Protein AF-A0A8S3FDS5-F1 (afdb_monomer)

Secondary structure (DSSP, 8-state):
---------PPPGGGTEEE------GGG--SEEEEEEESSPPPPHHHH-GGG--S-GGGTTEEEEEETT---EEEEEEETTTTEEEEEES-HHHHHHHHHHHHHHHHHHS---EEESS---HHHHHHHHHHHHHT-

Structure (mmCIF, N/CA/C/O backbone):
data_AF-A0A8S3FDS5-F1
#
_entry.id   AF-A0A8S3FDS5-F1
#
loop_
_atom_site.group_PDB
_atom_site.id
_atom_site.type_symbol
_atom_site.label_atom_id
_atom_site.label_alt_id
_atom_site.label_comp_id
_atom_site.label_asym_id
_atom_site.label_entity_id
_atom_site.label_seq_id
_atom_site.pdbx_PDB_ins_code
_atom_site.Cartn_x
_atom_site.Cartn_y
_atom_site.Cartn_z
_atom_site.occupancy
_atom_site.B_iso_or_equiv
_atom_site.auth_seq_id
_atom_site.auth_comp_id
_atom_site.auth_asym_id
_atom_site.auth_atom_id
_atom_site.pdbx_PDB_model_num
ATOM 1 N N . ILE A 1 1 ? -23.563 -17.136 -34.430 1.00 59.69 1 ILE A N 1
ATOM 2 C CA . ILE A 1 1 ? -23.508 -16.125 -33.347 1.00 59.69 1 ILE A CA 1
ATOM 3 C C . ILE A 1 1 ? -22.441 -16.605 -32.374 1.00 59.69 1 ILE A C 1
ATOM 5 O O . ILE A 1 1 ? -22.545 -17.737 -31.921 1.00 59.69 1 ILE A O 1
ATOM 9 N N . CYS A 1 2 ? -21.369 -15.838 -32.175 1.00 72.12 2 CYS A N 1
ATOM 10 C CA . CYS A 1 2 ? -20.255 -16.231 -31.309 1.00 72.12 2 CYS A CA 1
ATOM 11 C C . CYS A 1 2 ? -20.415 -15.534 -29.957 1.00 72.12 2 CYS A C 1
ATOM 13 O O . CYS A 1 2 ? -20.593 -14.317 -29.921 1.00 72.12 2 CYS A O 1
ATOM 15 N N . HIS A 1 3 ? -20.375 -16.300 -28.869 1.00 79.31 3 HIS A N 1
ATOM 16 C CA . HIS A 1 3 ? -20.437 -15.775 -27.511 1.00 79.31 3 HIS A CA 1
ATOM 17 C C . HIS A 1 3 ? -19.157 -16.142 -26.770 1.00 79.31 3 HIS A C 1
ATOM 19 O O . HIS A 1 3 ? -18.750 -17.302 -26.764 1.00 79.31 3 HIS A O 1
ATOM 25 N N . THR A 1 4 ? -18.559 -15.154 -26.114 1.00 90.19 4 THR A N 1
ATOM 26 C CA . THR A 1 4 ? -17.429 -15.343 -25.203 1.00 90.19 4 THR A CA 1
ATOM 27 C C . THR A 1 4 ? -17.932 -15.186 -23.776 1.00 90.19 4 THR A C 1
ATOM 29 O O . THR A 1 4 ? -18.658 -14.238 -23.478 1.00 90.19 4 THR A O 1
ATOM 32 N N . ILE A 1 5 ? -17.540 -16.103 -22.891 1.00 89.94 5 ILE A N 1
ATOM 33 C CA . ILE A 1 5 ? -17.839 -16.034 -21.457 1.00 89.94 5 ILE A CA 1
ATOM 34 C C . ILE A 1 5 ? -16.533 -15.759 -20.713 1.00 89.94 5 ILE A C 1
ATOM 36 O O . ILE A 1 5 ? -15.551 -16.476 -20.896 1.00 89.94 5 ILE A O 1
ATOM 40 N N . GLN A 1 6 ? -16.533 -14.736 -19.860 1.00 94.50 6 GLN A N 1
ATOM 41 C CA . GLN A 1 6 ? -15.392 -14.350 -19.031 1.00 94.50 6 GLN A CA 1
ATOM 42 C C . GLN A 1 6 ? -15.772 -14.397 -17.548 1.00 94.50 6 GLN A C 1
ATOM 44 O O . GLN A 1 6 ? -16.877 -14.014 -17.164 1.00 94.50 6 GLN A O 1
ATOM 49 N N . LYS A 1 7 ? -14.833 -14.841 -16.707 1.00 95.44 7 LYS A N 1
ATOM 50 C CA . LYS A 1 7 ? -14.955 -14.834 -15.247 1.00 95.44 7 LYS A CA 1
ATOM 51 C C . LYS A 1 7 ? -13.646 -14.373 -14.612 1.00 95.44 7 LYS A C 1
ATOM 53 O O . LYS A 1 7 ? -12.575 -14.725 -15.097 1.00 95.44 7 LYS A O 1
ATOM 58 N N . SER A 1 8 ? -13.746 -13.622 -13.518 1.00 94.75 8 SER A N 1
ATOM 59 C CA . SER A 1 8 ? -12.601 -13.058 -12.797 1.00 94.75 8 SER A CA 1
ATOM 60 C C . SER A 1 8 ? -12.574 -13.550 -11.353 1.00 94.75 8 SER A C 1
ATOM 62 O O . SER A 1 8 ? -13.621 -13.711 -10.726 1.00 94.75 8 SER A O 1
ATOM 64 N N . TYR A 1 9 ? -11.371 -13.765 -10.821 1.00 94.25 9 TYR A N 1
ATOM 65 C CA . TYR A 1 9 ? -11.138 -14.225 -9.453 1.00 94.25 9 TYR A CA 1
ATOM 66 C C . TYR A 1 9 ? -10.058 -13.370 -8.791 1.00 94.25 9 TYR A C 1
ATOM 68 O O . TYR A 1 9 ? -9.077 -13.004 -9.438 1.00 94.25 9 TYR A O 1
ATOM 76 N N . LYS A 1 10 ? -10.226 -13.066 -7.500 1.00 90.50 10 LYS A N 1
ATOM 77 C CA . LYS A 1 10 ? -9.206 -12.373 -6.704 1.00 90.50 10 LYS A CA 1
ATOM 78 C C . LYS A 1 10 ? -8.262 -13.383 -6.066 1.00 90.50 10 LYS A C 1
ATOM 80 O O . LYS A 1 10 ? -8.706 -14.346 -5.442 1.00 90.50 10 LYS A O 1
ATOM 85 N N . LEU A 1 11 ? -6.964 -13.148 -6.218 1.00 93.31 11 LEU A N 1
ATOM 86 C CA . LEU A 1 11 ? -5.928 -13.995 -5.641 1.00 93.31 11 LEU A CA 1
ATOM 87 C C . LEU A 1 11 ? -5.587 -13.537 -4.210 1.00 93.31 11 LEU A C 1
ATOM 89 O O . LEU A 1 11 ? -5.533 -12.334 -3.952 1.00 93.31 11 LEU A O 1
ATOM 93 N N . PRO A 1 12 ? -5.334 -14.466 -3.270 1.00 91.69 12 PRO A N 1
ATOM 94 C CA . PRO A 1 12 ? -4.916 -14.119 -1.912 1.00 91.69 12 PRO A CA 1
ATOM 95 C C . PRO A 1 12 ? -3.549 -13.418 -1.861 1.00 91.69 12 PRO A C 1
ATOM 97 O O . PRO A 1 12 ? -2.587 -13.893 -2.461 1.00 91.69 12 PRO A O 1
ATOM 100 N N . VAL A 1 13 ? -3.420 -12.359 -1.051 1.00 91.00 13 VAL A N 1
ATOM 101 C CA . VAL A 1 13 ? -2.159 -11.593 -0.908 1.00 91.00 13 VAL A CA 1
ATOM 102 C C . VAL A 1 13 ? -0.993 -12.428 -0.357 1.00 91.00 13 VAL A C 1
ATOM 104 O O . VAL A 1 13 ? 0.158 -12.190 -0.711 1.00 91.00 13 VAL A O 1
ATOM 107 N N . LYS A 1 14 ? -1.282 -13.478 0.424 1.00 91.94 14 LYS A N 1
ATOM 108 C CA . LYS A 1 14 ? -0.278 -14.434 0.926 1.00 91.94 14 LYS A CA 1
ATOM 109 C C . LYS A 1 14 ? 0.497 -15.173 -0.173 1.00 91.94 14 LYS A C 1
ATOM 111 O O . LYS A 1 14 ? 1.486 -15.827 0.124 1.00 91.94 14 LYS A O 1
ATOM 116 N N . LEU A 1 15 ? 0.025 -15.132 -1.423 1.00 92.56 15 LEU A N 1
ATOM 117 C CA . LEU A 1 15 ? 0.742 -15.710 -2.562 1.00 92.56 15 LEU A CA 1
ATOM 118 C C . LEU A 1 15 ? 1.898 -14.825 -3.035 1.00 92.56 15 LEU A C 1
ATOM 120 O O . LEU A 1 15 ? 2.822 -15.325 -3.665 1.00 92.56 15 LEU A O 1
ATOM 124 N N . VAL A 1 16 ? 1.840 -13.523 -2.752 1.00 91.75 16 VAL A N 1
ATOM 125 C CA . VAL A 1 16 ? 2.796 -12.539 -3.278 1.00 91.75 16 VAL A CA 1
ATOM 126 C C . VAL A 1 16 ? 3.631 -11.882 -2.188 1.00 91.75 16 VAL A C 1
ATOM 128 O O . VAL A 1 16 ? 4.735 -11.428 -2.478 1.00 91.75 16 VAL A O 1
ATOM 131 N N . ALA A 1 17 ? 3.158 -11.870 -0.941 1.00 91.81 17 ALA A N 1
ATOM 132 C CA . ALA A 1 17 ? 3.860 -11.244 0.169 1.00 91.81 17 ALA A CA 1
ATOM 133 C C . ALA A 1 17 ? 3.739 -12.031 1.478 1.00 91.81 17 ALA A C 1
ATOM 135 O O . ALA A 1 17 ? 2.792 -12.789 1.691 1.00 91.81 17 ALA A O 1
ATOM 136 N N . ARG A 1 18 ? 4.701 -11.793 2.373 1.00 90.50 18 ARG A N 1
ATOM 137 C CA . ARG A 1 18 ? 4.742 -12.312 3.745 1.00 90.50 18 ARG A CA 1
ATOM 138 C C . ARG A 1 18 ? 5.046 -11.202 4.742 1.00 90.50 18 ARG A C 1
ATOM 140 O O . ARG A 1 18 ? 5.606 -10.170 4.367 1.00 90.50 18 ARG A O 1
ATOM 147 N N . SER A 1 19 ? 4.722 -11.436 6.011 1.00 88.81 19 SER A N 1
ATOM 148 C CA . SER A 1 19 ? 5.175 -10.560 7.088 1.00 88.81 19 SER A CA 1
ATOM 149 C C . SER A 1 19 ? 6.702 -10.566 7.174 1.00 88.81 19 SER A C 1
ATOM 151 O O . SER A 1 19 ? 7.367 -11.562 6.865 1.00 88.81 19 SER A O 1
ATOM 153 N N . TYR A 1 20 ? 7.272 -9.425 7.546 1.00 84.19 20 TYR A N 1
ATOM 154 C CA . TYR A 1 20 ? 8.706 -9.276 7.709 1.00 84.19 20 TYR A CA 1
ATOM 155 C C . TYR A 1 20 ? 9.006 -8.488 8.981 1.00 84.19 20 TYR A C 1
ATOM 157 O O . TYR A 1 20 ? 8.739 -7.293 9.070 1.00 84.19 20 TYR A O 1
ATOM 165 N N . GLN A 1 21 ? 9.572 -9.167 9.979 1.00 68.31 21 GLN A N 1
ATOM 166 C CA . GLN A 1 21 ? 10.026 -8.544 11.219 1.00 68.31 21 GLN A CA 1
ATOM 167 C C . GLN A 1 21 ? 11.369 -7.835 10.974 1.00 68.31 21 GLN A C 1
ATOM 169 O O . GLN A 1 21 ? 12.440 -8.406 11.164 1.00 68.31 21 GLN A O 1
ATOM 174 N N . GLN A 1 22 ? 11.315 -6.578 10.539 1.00 61.69 22 GLN A N 1
ATOM 175 C CA . GLN A 1 22 ? 12.416 -5.620 10.692 1.00 61.69 22 GLN A CA 1
ATOM 176 C C . GLN A 1 22 ? 11.981 -4.539 11.690 1.00 61.69 22 GLN A C 1
ATOM 178 O O . GLN A 1 22 ? 10.790 -4.215 11.740 1.00 61.69 22 GLN A O 1
ATOM 183 N N . PRO A 1 23 ? 12.900 -3.959 12.484 1.00 53.25 23 PRO A N 1
ATOM 184 C CA . PRO A 1 23 ? 12.540 -2.869 13.374 1.00 53.25 23 PRO A CA 1
ATOM 185 C C . PRO A 1 23 ? 12.015 -1.701 12.537 1.00 53.25 23 PRO A C 1
ATOM 187 O O . PRO A 1 23 ? 12.683 -1.228 11.617 1.00 53.25 23 PRO A O 1
ATOM 190 N N . ILE A 1 24 ? 10.806 -1.248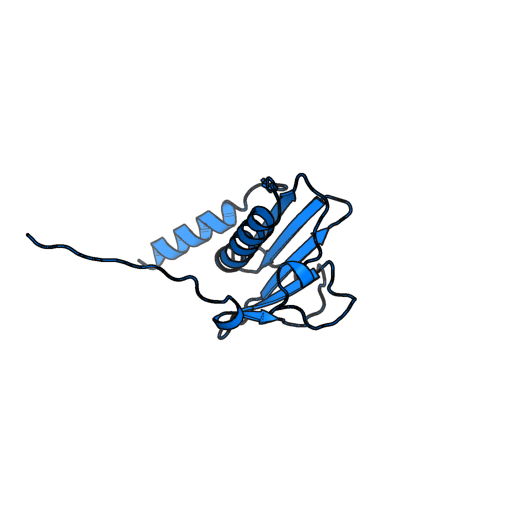 12.869 1.00 54.12 24 ILE A N 1
ATOM 191 C CA . ILE A 1 24 ? 10.160 -0.070 12.288 1.00 54.12 24 ILE A CA 1
ATOM 192 C C . ILE A 1 24 ? 10.916 1.160 12.813 1.00 54.12 24 ILE A C 1
ATOM 194 O O . ILE A 1 24 ? 10.482 1.832 13.744 1.00 54.12 24 ILE A O 1
ATOM 198 N N . SER A 1 25 ? 12.114 1.408 12.287 1.00 45.03 25 SER A N 1
ATOM 199 C CA . SER A 1 25 ? 12.892 2.605 12.592 1.00 45.03 25 SER A CA 1
ATOM 200 C C . SER A 1 25 ? 12.638 3.651 11.514 1.00 45.03 25 SER A C 1
ATOM 202 O O . SER A 1 25 ? 12.771 3.370 10.323 1.00 45.03 25 SER A O 1
ATOM 204 N N . ALA A 1 26 ? 12.306 4.873 11.934 1.00 45.31 26 ALA A N 1
ATOM 205 C CA . ALA A 1 26 ? 12.068 6.024 11.059 1.00 45.31 26 ALA A CA 1
ATOM 206 C C . ALA A 1 26 ? 13.262 6.364 10.138 1.00 45.31 26 ALA A C 1
ATOM 208 O O . ALA A 1 26 ? 13.100 7.108 9.174 1.00 45.31 26 ALA A O 1
ATOM 209 N N . THR A 1 27 ? 14.444 5.811 10.421 1.00 40.00 27 THR A N 1
ATOM 210 C CA . THR A 1 27 ? 15.685 6.012 9.660 1.00 40.00 27 THR A CA 1
ATOM 211 C C . THR A 1 27 ? 15.779 5.140 8.400 1.00 40.00 27 THR A C 1
ATOM 213 O O . THR A 1 27 ? 16.590 5.433 7.531 1.00 40.00 27 THR A O 1
ATOM 216 N N . ILE A 1 28 ? 14.937 4.107 8.262 1.00 50.16 28 ILE A N 1
ATOM 217 C CA . ILE A 1 28 ? 14.787 3.295 7.034 1.00 50.16 28 ILE A CA 1
ATOM 218 C C . ILE A 1 28 ? 13.402 3.574 6.429 1.00 50.16 28 ILE A C 1
ATOM 220 O O . ILE A 1 28 ? 12.650 2.678 6.054 1.00 50.16 28 ILE A O 1
ATOM 224 N N . ALA A 1 29 ? 12.992 4.841 6.437 1.00 53.72 29 ALA A N 1
ATOM 225 C CA . ALA A 1 29 ? 11.774 5.244 5.763 1.00 53.72 29 ALA A CA 1
ATOM 226 C C . ALA A 1 29 ? 12.071 5.257 4.262 1.00 53.72 29 ALA A C 1
ATOM 228 O O . ALA A 1 29 ? 12.809 6.128 3.802 1.00 53.72 29 ALA A O 1
ATOM 229 N N . GLY A 1 30 ? 11.511 4.293 3.529 1.00 58.03 30 GLY A N 1
ATOM 230 C CA . GLY A 1 30 ? 11.574 4.290 2.071 1.00 58.03 30 GLY A CA 1
ATOM 231 C C . GLY A 1 30 ? 11.169 5.651 1.498 1.00 58.03 30 GLY A C 1
ATOM 232 O O . GLY A 1 30 ? 10.399 6.402 2.118 1.00 58.03 30 GLY A O 1
ATOM 233 N N . GLN A 1 31 ? 11.763 6.005 0.358 1.00 71.19 31 GLN A N 1
ATOM 234 C CA . GLN A 1 31 ? 11.655 7.354 -0.211 1.00 71.19 31 GLN A CA 1
ATOM 235 C C . GLN A 1 31 ? 10.198 7.727 -0.513 1.00 71.19 31 GLN A C 1
ATOM 237 O O . GLN A 1 31 ? 9.769 8.843 -0.215 1.00 71.19 31 GLN A O 1
ATOM 242 N N . CYS A 1 32 ? 9.413 6.758 -0.991 1.00 84.75 32 CYS A N 1
ATOM 243 C CA . CYS A 1 32 ? 8.009 6.936 -1.325 1.00 84.75 32 CYS A CA 1
ATOM 244 C C . CYS A 1 32 ? 7.127 6.805 -0.078 1.00 84.75 32 CYS A C 1
ATOM 246 O O . CYS A 1 32 ? 7.161 5.798 0.641 1.00 84.75 32 CYS A O 1
ATOM 248 N N . LYS A 1 33 ? 6.276 7.808 0.157 1.00 89.88 33 LYS A N 1
ATOM 249 C CA . LYS A 1 33 ? 5.329 7.825 1.279 1.00 89.88 33 LYS A CA 1
ATOM 250 C C . LYS A 1 33 ? 3.957 8.266 0.796 1.00 89.88 33 LYS A C 1
ATOM 252 O O . LYS A 1 33 ? 3.833 9.283 0.124 1.00 89.88 33 LYS A O 1
ATOM 257 N N . ILE A 1 34 ? 2.928 7.517 1.176 1.00 91.81 34 ILE A N 1
ATOM 258 C CA . ILE A 1 34 ? 1.527 7.898 0.968 1.00 91.81 34 ILE A CA 1
ATOM 259 C C . ILE A 1 34 ? 0.820 7.818 2.311 1.00 91.81 34 ILE A C 1
ATOM 261 O O . ILE A 1 34 ? 0.909 6.806 3.006 1.00 91.81 34 ILE A O 1
ATOM 265 N N . THR A 1 35 ? 0.088 8.869 2.663 1.00 93.56 35 THR A N 1
ATOM 266 C CA . THR A 1 35 ? -0.744 8.894 3.864 1.00 93.56 35 THR A CA 1
ATOM 267 C C . THR A 1 35 ? -2.208 9.029 3.465 1.00 93.56 35 THR A C 1
ATOM 269 O O . THR A 1 35 ? -2.566 9.933 2.717 1.00 93.56 35 THR A O 1
ATOM 272 N N . LEU A 1 36 ? -3.054 8.151 3.994 1.00 93.19 36 LEU A N 1
ATOM 273 C CA . LEU A 1 36 ? -4.507 8.194 3.879 1.00 93.19 36 LEU A CA 1
ATOM 274 C C . LEU A 1 36 ? -5.097 8.604 5.231 1.00 93.19 36 LEU A C 1
ATOM 276 O O . LEU A 1 36 ? -4.832 7.952 6.239 1.00 93.19 36 LEU A O 1
ATOM 280 N N . GLY A 1 37 ? -5.872 9.680 5.272 1.00 92.00 37 GLY A N 1
ATOM 281 C CA . GLY A 1 37 ? -6.758 10.011 6.382 1.00 92.00 37 GLY A CA 1
ATOM 282 C C . GLY A 1 37 ? -8.072 9.251 6.252 1.00 92.00 37 GLY A C 1
ATOM 283 O O . GLY A 1 37 ? -8.601 9.127 5.152 1.00 92.00 37 GLY A O 1
ATOM 284 N N . ALA A 1 38 ? -8.578 8.732 7.365 1.00 90.50 38 ALA A N 1
ATOM 285 C CA . ALA A 1 38 ? -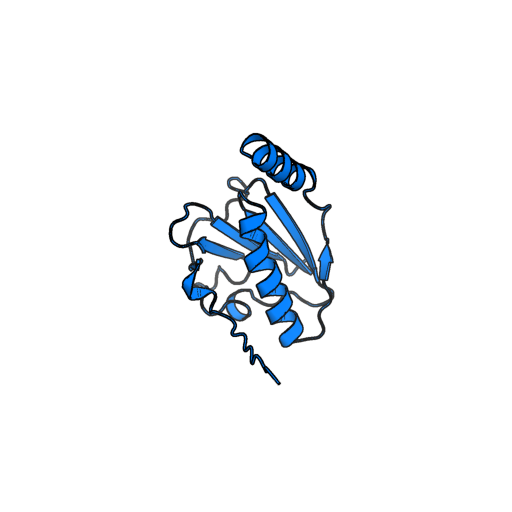9.873 8.073 7.450 1.00 90.50 38 ALA A CA 1
ATOM 286 C C . ALA A 1 38 ? -10.825 8.889 8.334 1.00 90.50 38 ALA A C 1
ATOM 288 O O . ALA A 1 38 ? -10.416 9.473 9.338 1.00 90.50 38 ALA A O 1
ATOM 289 N N . ASN A 1 39 ? -12.114 8.881 7.996 1.00 90.06 39 ASN A N 1
ATOM 290 C CA . ASN A 1 39 ? -13.163 9.540 8.785 1.00 90.06 39 ASN A CA 1
ATOM 291 C C . ASN A 1 39 ? -13.589 8.758 10.048 1.00 90.06 39 ASN A C 1
ATOM 293 O O . ASN A 1 39 ? -14.364 9.264 10.860 1.00 90.06 39 ASN A O 1
ATOM 297 N N . LYS A 1 40 ? -13.097 7.527 10.227 1.00 87.25 40 LYS A N 1
ATOM 298 C CA . LYS A 1 40 ? -13.419 6.629 11.349 1.00 87.25 40 LYS A CA 1
ATOM 299 C C . LYS A 1 40 ? -12.179 6.272 12.169 1.00 87.25 40 LYS A C 1
ATOM 301 O O . LYS A 1 40 ? -11.063 6.399 11.663 1.00 87.25 40 LYS A O 1
ATOM 306 N N . PRO A 1 41 ? -12.357 5.801 13.422 1.00 85.00 41 PRO A N 1
ATOM 307 C CA . PRO A 1 41 ? -11.246 5.336 14.237 1.00 85.00 41 PRO A CA 1
ATOM 308 C C . PRO A 1 41 ? -10.432 4.251 13.525 1.00 85.00 41 PRO A C 1
ATOM 310 O O . PRO A 1 41 ? -10.991 3.317 12.946 1.00 85.00 41 PRO A O 1
ATOM 313 N N . VAL A 1 42 ? -9.107 4.366 13.610 1.00 85.94 42 VAL A N 1
ATOM 314 C CA . VAL A 1 42 ? -8.159 3.401 13.057 1.00 85.94 42 VAL A CA 1
ATOM 315 C C . VAL A 1 42 ? -8.484 2.004 13.568 1.00 85.94 42 VAL A C 1
ATOM 317 O O . VAL A 1 42 ? -8.452 1.728 14.767 1.00 85.94 42 VAL A O 1
ATOM 320 N N . THR A 1 43 ? -8.747 1.109 12.623 1.00 87.69 43 THR A N 1
ATOM 321 C CA . THR A 1 43 ? -8.837 -0.329 12.866 1.00 87.69 43 THR A CA 1
ATOM 322 C C . THR A 1 43 ? -7.439 -0.937 12.942 1.00 87.69 43 THR A C 1
ATOM 324 O O . THR A 1 43 ? -6.563 -0.588 12.149 1.00 87.69 43 THR A O 1
ATOM 327 N N . ASP A 1 44 ? -7.261 -1.858 13.887 1.00 88.31 44 ASP A N 1
ATOM 328 C CA . ASP A 1 44 ? -6.042 -2.644 14.092 1.00 88.31 44 ASP A CA 1
ATOM 329 C C . ASP A 1 44 ? -5.615 -3.367 12.802 1.00 88.31 44 ASP A C 1
ATOM 331 O O . ASP A 1 44 ? -6.404 -4.096 12.190 1.00 88.31 44 ASP A O 1
ATOM 335 N N . LEU A 1 45 ? -4.353 -3.184 12.400 1.00 88.38 45 LEU A N 1
ATOM 336 C CA . LEU A 1 45 ? -3.809 -3.772 11.175 1.00 88.38 45 LEU A CA 1
ATOM 337 C C . LEU A 1 45 ? -3.794 -5.301 11.217 1.00 88.38 45 LEU A C 1
ATOM 339 O O . LEU A 1 45 ? -3.926 -5.925 10.166 1.00 88.38 45 LEU A O 1
ATOM 343 N N . SER A 1 46 ? -3.707 -5.910 12.401 1.00 87.25 46 SER A N 1
ATOM 344 C CA . SER A 1 46 ? -3.801 -7.366 12.553 1.00 87.25 46 SER A CA 1
ATOM 345 C C . SER A 1 46 ? -5.186 -7.903 12.181 1.00 87.25 46 SER A C 1
ATOM 347 O O . SER A 1 46 ? -5.302 -9.013 11.669 1.00 87.25 46 SER A O 1
ATOM 349 N N . ARG A 1 47 ? -6.244 -7.099 12.363 1.00 87.62 47 ARG A N 1
ATOM 350 C CA . ARG A 1 47 ? -7.608 -7.445 11.937 1.00 87.62 47 ARG A CA 1
ATOM 351 C C . ARG A 1 47 ? -7.826 -7.204 10.451 1.00 87.62 47 ARG A C 1
ATOM 353 O O . ARG A 1 47 ? -8.588 -7.937 9.830 1.00 87.62 47 ARG A O 1
ATOM 360 N N . VAL A 1 48 ? -7.172 -6.188 9.887 1.00 89.31 48 VAL A N 1
ATOM 361 C CA . VAL A 1 48 ? -7.251 -5.887 8.449 1.00 89.31 48 VAL A CA 1
ATOM 362 C C . VAL A 1 48 ? -6.453 -6.908 7.637 1.00 89.31 48 VAL A C 1
ATOM 364 O O . VAL A 1 48 ? -6.927 -7.356 6.597 1.00 89.31 48 VAL A O 1
ATOM 367 N N . PHE A 1 49 ? -5.277 -7.319 8.114 1.00 90.00 49 PHE A N 1
ATOM 368 C CA . PHE A 1 49 ? -4.373 -8.269 7.458 1.00 90.00 49 PHE A CA 1
ATOM 369 C C . PHE A 1 49 ? -4.024 -9.449 8.379 1.00 90.00 49 PHE A C 1
ATOM 371 O O . PHE A 1 49 ? -2.861 -9.609 8.761 1.00 90.00 49 PHE A O 1
ATOM 378 N N . PRO A 1 50 ? -5.002 -10.303 8.734 1.00 88.88 50 PRO A N 1
ATOM 379 C CA . PRO A 1 50 ? -4.768 -11.420 9.650 1.00 88.88 50 PRO A CA 1
ATOM 380 C C . PRO A 1 50 ? -3.704 -12.389 9.130 1.00 88.88 50 PRO A C 1
ATOM 382 O O . PRO A 1 50 ? -2.873 -12.874 9.894 1.00 88.88 50 PRO A O 1
ATOM 385 N N . GLU A 1 51 ? -3.664 -12.615 7.819 1.00 88.94 51 GLU A N 1
ATOM 386 C CA . GLU A 1 51 ? -2.711 -13.503 7.156 1.00 88.94 51 GLU A CA 1
ATOM 387 C C . GLU A 1 51 ? -1.271 -12.973 7.115 1.00 88.94 51 GLU A C 1
ATOM 389 O O . GLU A 1 51 ? -0.359 -13.728 6.789 1.00 88.94 51 GLU A O 1
ATOM 394 N N . LEU A 1 52 ? -1.067 -11.691 7.431 1.00 86.94 52 LEU A N 1
ATOM 395 C CA . LEU A 1 52 ? 0.248 -11.048 7.515 1.00 86.94 52 LEU A CA 1
ATOM 396 C C . LEU A 1 52 ? 0.597 -10.661 8.960 1.00 86.94 52 LEU A C 1
ATOM 398 O O . LEU A 1 52 ? 1.626 -10.036 9.196 1.00 86.94 52 LEU A O 1
ATOM 402 N N . SER A 1 53 ? -0.243 -11.019 9.932 1.00 81.75 53 SER A N 1
ATOM 403 C CA . SER A 1 53 ? 0.025 -10.762 11.343 1.00 81.75 53 SER A CA 1
ATOM 404 C C . SER A 1 53 ? 0.982 -11.818 11.904 1.00 81.75 53 SER A C 1
ATOM 406 O O . SER A 1 53 ? 0.817 -13.012 11.663 1.00 81.75 53 SER A O 1
ATOM 408 N N . THR A 1 54 ? 1.999 -11.390 12.656 1.00 71.75 54 THR A N 1
ATOM 409 C CA . THR A 1 54 ? 3.014 -12.305 13.223 1.00 71.75 54 THR A CA 1
ATOM 410 C C . THR A 1 54 ? 2.643 -12.803 14.630 1.00 71.75 54 THR A C 1
ATOM 412 O O . THR A 1 54 ? 3.435 -13.473 15.278 1.00 71.75 54 THR A O 1
ATOM 415 N N . GLY A 1 55 ? 1.438 -12.484 15.124 1.00 63.16 55 GLY A N 1
ATOM 416 C C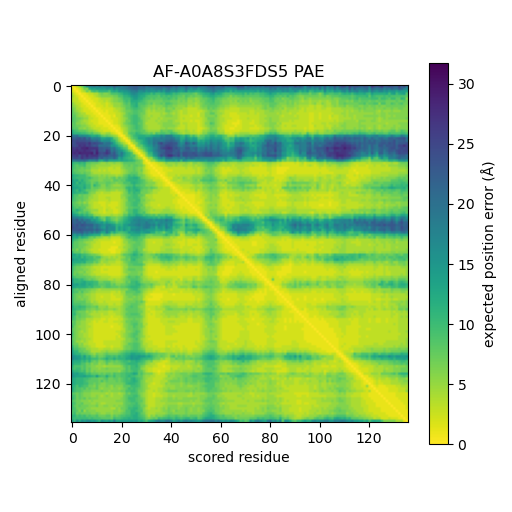A . GLY A 1 55 ? 0.970 -12.853 16.470 1.00 63.16 55 GLY A CA 1
ATOM 417 C C . GLY A 1 55 ? 1.510 -11.980 17.613 1.00 63.16 55 GLY A C 1
ATOM 418 O O . GLY A 1 55 ? 1.049 -12.110 18.744 1.00 63.16 55 GLY A O 1
ATOM 419 N N . ASP A 1 56 ? 2.431 -11.056 17.329 1.00 63.47 56 ASP A N 1
ATOM 420 C CA . ASP A 1 56 ? 2.991 -10.138 18.322 1.00 63.47 56 ASP A CA 1
ATOM 421 C C . ASP A 1 56 ? 2.023 -8.989 18.643 1.00 63.47 56 ASP A C 1
ATOM 423 O O . ASP A 1 56 ? 1.644 -8.202 17.771 1.00 63.47 56 ASP A O 1
ATOM 427 N N . SER A 1 57 ? 1.688 -8.816 19.923 1.00 58.34 57 SER A N 1
ATOM 428 C CA . SER A 1 57 ? 0.810 -7.740 20.412 1.00 58.34 57 SER A CA 1
ATOM 429 C C . SER A 1 57 ? 1.354 -6.326 20.158 1.00 58.34 57 SER A C 1
ATOM 431 O O . SER A 1 57 ? 0.581 -5.375 20.082 1.00 58.34 57 SER A O 1
ATOM 433 N N . ASN A 1 58 ? 2.667 -6.176 19.955 1.00 57.41 58 ASN A N 1
ATOM 434 C CA . ASN A 1 58 ? 3.307 -4.890 19.658 1.00 57.41 58 ASN A CA 1
ATOM 435 C C . ASN A 1 58 ? 3.139 -4.426 18.194 1.00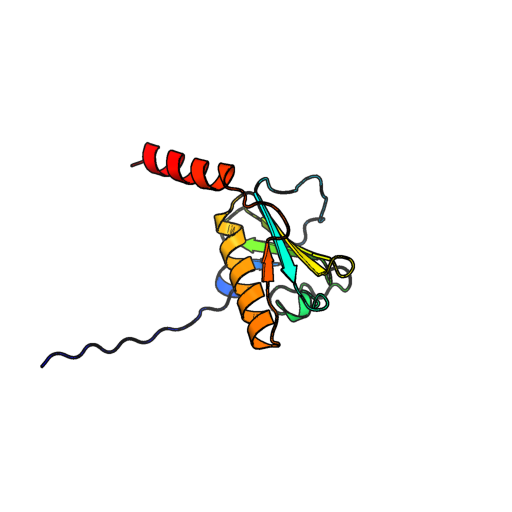 57.41 58 ASN A C 1
ATOM 437 O O . ASN A 1 58 ? 3.466 -3.282 17.886 1.00 57.41 58 ASN A O 1
ATOM 441 N N . GLN A 1 59 ? 2.616 -5.267 17.291 1.00 59.56 59 GLN A N 1
ATOM 442 C CA . GLN A 1 59 ? 2.429 -4.944 15.863 1.00 59.56 59 GLN A CA 1
ATOM 443 C C . GLN A 1 59 ? 1.027 -4.399 15.525 1.00 59.56 59 GLN A C 1
ATOM 445 O O . GLN A 1 59 ? 0.711 -4.173 14.360 1.00 59.56 59 GLN A O 1
ATOM 450 N N . GLN A 1 60 ? 0.178 -4.124 16.523 1.00 66.25 60 GLN A N 1
ATOM 451 C CA . GLN A 1 60 ? -1.205 -3.660 16.300 1.00 66.25 60 GLN A CA 1
ATOM 452 C C . GLN A 1 60 ? -1.303 -2.349 15.492 1.00 66.25 60 GLN A C 1
ATOM 454 O O . GLN A 1 60 ? -2.288 -2.096 14.799 1.00 66.25 60 GLN A O 1
ATOM 459 N N . GLN A 1 61 ? -0.270 -1.502 15.570 1.00 77.06 61 GLN A N 1
ATOM 460 C CA . GLN A 1 61 ? -0.223 -0.190 14.909 1.00 77.06 61 GLN A CA 1
ATOM 461 C C . GLN A 1 61 ? 0.789 -0.119 13.757 1.00 77.06 61 GLN A C 1
ATOM 463 O O . GLN A 1 61 ? 0.897 0.917 13.100 1.00 77.06 61 GLN A O 1
ATOM 468 N N . GLY A 1 62 ? 1.535 -1.192 13.493 1.00 85.44 62 GLY A N 1
ATOM 469 C CA . GLY A 1 62 ? 2.598 -1.199 12.495 1.00 85.44 62 GLY A CA 1
ATOM 470 C C . GLY A 1 62 ? 2.808 -2.587 11.909 1.00 85.44 62 GLY A C 1
ATOM 471 O O . GLY A 1 62 ? 3.099 -3.529 12.640 1.00 85.44 62 GLY A O 1
ATOM 472 N N . LEU A 1 63 ? 2.689 -2.693 10.590 1.00 88.12 63 LEU A N 1
ATOM 473 C CA . LEU A 1 63 ? 2.857 -3.927 9.836 1.00 88.12 63 LEU A CA 1
ATOM 474 C C . LEU A 1 63 ? 3.904 -3.718 8.743 1.00 88.12 63 LEU A C 1
ATOM 476 O O . LEU A 1 63 ? 3.732 -2.858 7.884 1.00 88.12 63 LEU A O 1
ATOM 480 N N . THR A 1 64 ? 4.951 -4.538 8.742 1.00 89.19 64 THR A N 1
ATOM 481 C CA . THR A 1 64 ? 5.955 -4.553 7.672 1.00 89.19 64 THR A CA 1
ATOM 482 C C . THR A 1 64 ? 5.831 -5.845 6.879 1.00 89.19 64 THR A C 1
ATOM 484 O O . THR A 1 64 ? 5.788 -6.943 7.439 1.00 89.19 64 THR A O 1
ATOM 487 N N . VAL A 1 65 ? 5.759 -5.713 5.560 1.00 90.31 65 VAL A N 1
ATOM 488 C CA . VAL A 1 65 ? 5.537 -6.814 4.619 1.00 90.31 65 VAL A CA 1
ATOM 489 C C . VAL A 1 65 ? 6.601 -6.793 3.534 1.00 90.31 65 VAL A C 1
ATOM 491 O O . VAL A 1 65 ? 7.092 -5.735 3.143 1.00 90.31 65 VAL A O 1
ATOM 494 N N . ARG A 1 66 ? 6.957 -7.978 3.043 1.00 90.25 66 ARG A N 1
ATOM 495 C CA . ARG A 1 66 ? 7.940 -8.170 1.976 1.00 90.25 66 ARG A CA 1
ATOM 496 C C . ARG A 1 66 ? 7.354 -9.048 0.881 1.00 90.25 66 ARG A C 1
ATOM 498 O O . ARG A 1 66 ? 6.756 -10.087 1.175 1.00 90.25 66 ARG A O 1
ATOM 505 N N . PHE A 1 67 ? 7.573 -8.655 -0.368 1.00 91.00 67 PHE A N 1
ATOM 506 C CA . PHE A 1 67 ? 7.207 -9.454 -1.535 1.00 91.00 67 PHE A CA 1
ATOM 507 C C . PHE A 1 67 ? 8.134 -10.665 -1.705 1.00 91.00 67 PHE A C 1
ATOM 509 O O . PHE A 1 67 ? 9.335 -10.591 -1.437 1.00 91.00 67 PHE A O 1
ATOM 516 N N . TYR A 1 68 ? 7.603 -11.793 -2.177 1.00 90.44 68 TYR A N 1
ATOM 517 C CA . TYR A 1 68 ? 8.441 -12.933 -2.554 1.00 90.44 68 TYR A CA 1
ATOM 518 C C . TYR A 1 68 ? 9.315 -12.578 -3.764 1.00 90.44 68 TYR A C 1
ATOM 520 O O . TYR A 1 68 ? 8.838 -11.993 -4.730 1.00 90.44 68 TYR A O 1
ATOM 528 N N . GLY A 1 69 ? 10.602 -12.933 -3.709 1.00 85.75 69 GLY A N 1
ATOM 529 C CA . GLY A 1 69 ? 11.550 -12.662 -4.797 1.00 85.75 69 GLY A CA 1
ATOM 530 C C . GLY A 1 69 ? 12.023 -11.207 -4.904 1.00 85.75 69 GLY A C 1
ATOM 531 O O . GLY A 1 69 ? 12.820 -10.911 -5.786 1.00 85.75 69 GLY A O 1
ATOM 532 N N . SER A 1 70 ? 11.589 -10.320 -4.002 1.00 83.19 70 SER A N 1
ATOM 533 C CA . SER A 1 70 ? 12.071 -8.940 -3.915 1.00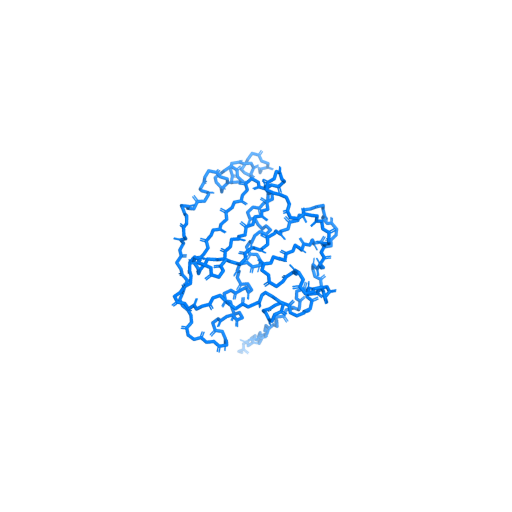 83.19 70 SER A CA 1
ATOM 534 C C . SER A 1 70 ? 12.742 -8.670 -2.567 1.00 83.19 70 SER A C 1
ATOM 536 O O . SER A 1 70 ? 12.445 -9.306 -1.551 1.00 83.19 70 SER A O 1
ATOM 538 N N . VAL A 1 71 ? 13.665 -7.710 -2.563 1.00 82.12 71 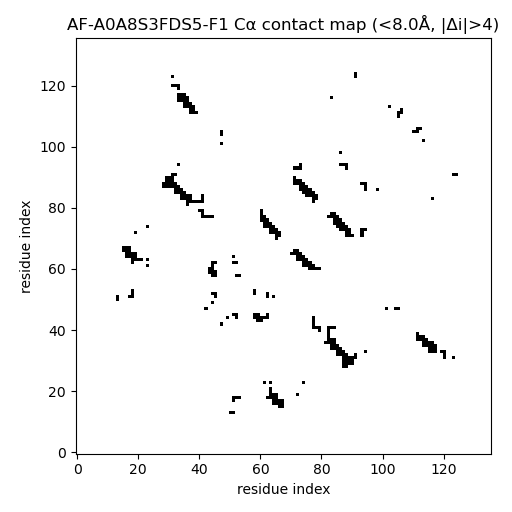VAL A N 1
ATOM 539 C CA . VAL A 1 71 ? 14.262 -7.146 -1.343 1.00 82.12 71 VAL A CA 1
ATOM 540 C C . VAL A 1 71 ? 13.409 -6.025 -0.746 1.00 82.12 71 VAL A C 1
ATOM 542 O O . VAL A 1 71 ? 13.589 -5.683 0.426 1.00 82.12 71 VAL A O 1
ATOM 545 N N . GLU A 1 72 ? 12.470 -5.493 -1.532 1.00 83.12 72 GLU A N 1
ATOM 546 C CA . GLU A 1 72 ? 11.632 -4.358 -1.162 1.00 83.12 72 GLU A CA 1
ATOM 547 C C . GLU A 1 72 ? 10.668 -4.697 -0.025 1.00 83.12 72 GLU A C 1
ATOM 549 O O . GLU A 1 72 ? 10.036 -5.761 0.014 1.00 83.12 72 GLU A O 1
ATOM 554 N N . ASN A 1 73 ? 10.537 -3.736 0.884 1.00 87.62 73 ASN A N 1
ATOM 555 C CA . ASN A 1 73 ? 9.640 -3.796 2.024 1.00 87.62 73 ASN A CA 1
ATOM 556 C C . ASN A 1 73 ? 8.582 -2.705 1.907 1.00 87.62 73 ASN A C 1
ATOM 558 O O . ASN A 1 73 ? 8.863 -1.593 1.456 1.00 87.62 73 ASN A O 1
ATOM 562 N N . VAL A 1 74 ? 7.377 -3.008 2.372 1.00 90.31 74 VAL A N 1
ATOM 563 C CA . VAL A 1 74 ? 6.316 -2.021 2.559 1.00 90.31 74 VAL A CA 1
ATOM 564 C C . VAL A 1 74 ? 5.986 -1.970 4.041 1.00 90.31 74 VAL A C 1
ATOM 566 O O . VAL A 1 74 ? 5.654 -2.985 4.650 1.00 90.31 74 VAL A O 1
ATOM 569 N N . SER A 1 75 ? 6.082 -0.782 4.619 1.00 90.56 75 SER A N 1
ATOM 570 C CA . SER A 1 75 ? 5.728 -0.517 6.009 1.00 90.56 75 SER A CA 1
ATOM 571 C C . SER A 1 75 ? 4.394 0.216 6.046 1.00 90.56 75 SER A C 1
ATOM 573 O O . SER A 1 75 ? 4.243 1.280 5.444 1.00 90.56 75 SER A O 1
ATOM 575 N N . ILE A 1 76 ? 3.428 -0.351 6.756 1.00 91.56 76 ILE A N 1
ATOM 576 C CA . ILE A 1 76 ? 2.089 0.193 6.966 1.00 91.56 76 ILE A CA 1
ATOM 577 C C . ILE A 1 76 ? 2.000 0.618 8.425 1.00 91.56 76 ILE A C 1
ATOM 579 O O . ILE A 1 76 ? 2.141 -0.198 9.331 1.00 91.56 76 ILE A O 1
ATOM 583 N N . LEU A 1 77 ? 1.768 1.903 8.656 1.00 90.31 77 LEU A N 1
ATOM 584 C CA . LEU A 1 77 ? 1.676 2.504 9.978 1.00 90.31 77 LEU A CA 1
ATOM 585 C C . LEU A 1 77 ? 0.269 3.045 10.173 1.00 90.31 77 LEU A C 1
ATOM 587 O O . LEU A 1 77 ? -0.216 3.832 9.364 1.00 90.31 77 LEU A O 1
ATOM 591 N N . ALA A 1 78 ? -0.374 2.651 11.258 1.00 90.38 78 ALA A N 1
ATOM 592 C CA . ALA A 1 78 ? -1.732 3.041 11.581 1.00 90.38 78 ALA A CA 1
ATOM 593 C C . ALA A 1 78 ? -1.717 3.877 12.864 1.00 90.38 78 ALA A C 1
ATOM 595 O O . ALA A 1 78 ? -1.369 3.397 13.940 1.00 90.38 78 ALA A O 1
ATOM 596 N N . SER A 1 79 ? -2.058 5.159 12.749 1.00 88.56 79 SER A N 1
ATOM 597 C CA . SER A 1 79 ? -1.993 6.107 13.859 1.00 88.56 79 SER A CA 1
ATOM 598 C C . SER A 1 79 ? -3.385 6.400 14.407 1.00 88.56 79 SER A C 1
ATOM 600 O O . SER A 1 79 ? -4.121 7.216 13.853 1.00 88.56 79 SER A O 1
ATOM 602 N N . SER A 1 80 ? -3.719 5.795 15.549 1.00 84.44 80 SER A N 1
ATOM 603 C CA . SER A 1 80 ? -5.003 5.999 16.238 1.00 84.44 80 SER A CA 1
ATOM 604 C C . SER A 1 80 ? -5.245 7.443 16.682 1.00 84.44 80 SER A C 1
ATOM 606 O O . SER A 1 80 ? -6.388 7.876 16.746 1.00 84.44 80 SER A O 1
ATOM 608 N N . LYS A 1 81 ? -4.185 8.215 16.958 1.00 84.69 81 LYS A N 1
ATOM 609 C CA . LYS A 1 81 ? -4.295 9.632 17.350 1.00 84.69 81 LYS A CA 1
ATOM 610 C C . LYS A 1 81 ? -4.698 10.543 16.193 1.00 84.69 81 LYS A C 1
ATOM 612 O O . LYS A 1 81 ? -5.380 11.532 16.417 1.00 84.69 81 LYS A O 1
ATOM 617 N N . SER A 1 82 ? -4.236 10.236 14.982 1.00 84.56 82 SER A N 1
ATOM 618 C CA . SER A 1 82 ? -4.437 11.095 13.807 1.00 84.56 82 SER A CA 1
ATOM 619 C C . SER A 1 82 ? -5.455 10.548 12.810 1.00 84.56 82 SER A C 1
ATOM 621 O O . SER A 1 82 ?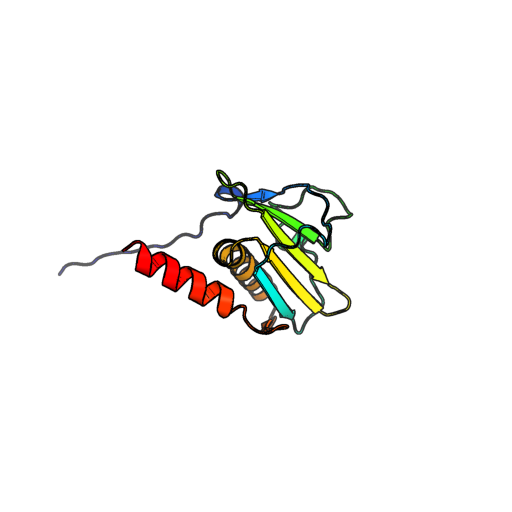 -5.745 11.231 11.836 1.00 84.56 82 SER A O 1
ATOM 623 N N . GLN A 1 83 ? -5.992 9.346 13.046 1.00 89.94 83 GLN A N 1
ATOM 624 C CA . GLN A 1 83 ? -6.868 8.630 12.111 1.00 89.94 83 GLN A CA 1
ATOM 625 C C . GLN A 1 83 ? -6.260 8.492 10.713 1.00 89.94 83 GLN A C 1
ATOM 627 O O . GLN A 1 83 ? -6.938 8.621 9.698 1.00 89.94 83 GLN A O 1
ATOM 632 N N . LYS A 1 84 ? -4.946 8.250 10.664 1.00 92.00 84 LYS A N 1
ATOM 633 C CA . LYS A 1 84 ? -4.181 8.153 9.419 1.00 92.00 84 LYS A CA 1
ATOM 634 C C . LYS A 1 84 ? -3.507 6.794 9.278 1.00 92.00 84 LYS A C 1
ATOM 636 O O . LYS A 1 84 ? -2.921 6.274 10.231 1.00 92.00 84 LYS A O 1
ATOM 641 N N . TYR A 1 85 ? -3.534 6.282 8.056 1.00 93.19 85 TYR A N 1
ATOM 642 C CA . TYR A 1 85 ? -2.775 5.134 7.585 1.00 93.19 85 TYR A CA 1
ATOM 643 C C . TYR A 1 85 ? -1.650 5.627 6.686 1.00 93.19 85 TYR A C 1
ATOM 645 O O . TYR A 1 85 ? -1.899 6.275 5.674 1.00 93.19 85 TYR A O 1
ATOM 653 N N . ARG A 1 86 ? -0.405 5.335 7.042 1.00 92.31 86 ARG A N 1
ATOM 654 C CA . ARG A 1 86 ? 0.770 5.727 6.271 1.00 92.31 86 ARG A CA 1
ATOM 655 C C . ARG A 1 86 ? 1.457 4.499 5.704 1.00 92.31 86 ARG A C 1
ATOM 657 O O . ARG A 1 86 ? 1.824 3.598 6.448 1.00 92.31 86 ARG A O 1
ATOM 664 N N . PHE A 1 87 ? 1.687 4.519 4.404 1.00 92.81 87 PHE A N 1
ATOM 665 C CA . PHE A 1 87 ? 2.436 3.519 3.665 1.00 92.81 87 PHE A CA 1
ATOM 666 C C . PHE A 1 87 ? 3.806 4.085 3.315 1.00 92.81 87 PHE A C 1
ATOM 668 O O . PHE A 1 87 ? 3.912 5.242 2.903 1.00 92.81 87 PHE A O 1
ATOM 675 N N . GLN A 1 88 ? 4.845 3.279 3.491 1.00 89.69 88 GLN A N 1
ATOM 676 C CA . GLN A 1 88 ? 6.223 3.649 3.184 1.00 89.69 88 GLN A CA 1
ATOM 677 C C . GLN A 1 88 ? 6.907 2.497 2.463 1.00 89.69 88 GLN A C 1
ATOM 679 O O . GLN A 1 88 ? 6.805 1.350 2.898 1.00 89.69 88 GLN A O 1
ATOM 684 N N . SER A 1 89 ? 7.600 2.799 1.375 1.00 89.19 89 SER A N 1
ATOM 685 C CA . SER A 1 89 ? 8.407 1.834 0.631 1.00 89.19 89 SER A CA 1
ATOM 686 C C . SER A 1 89 ? 9.429 2.573 -0.229 1.00 89.19 89 SER A C 1
ATOM 688 O O . SER A 1 89 ? 9.366 3.793 -0.373 1.00 89.19 89 SER A O 1
ATOM 690 N N . ASP A 1 90 ? 10.366 1.838 -0.811 1.00 85.31 90 ASP A N 1
ATOM 691 C CA . ASP A 1 90 ? 11.311 2.384 -1.786 1.00 85.31 90 ASP A CA 1
ATOM 692 C C . ASP A 1 90 ? 10.653 2.605 -3.156 1.00 85.31 90 ASP A C 1
ATOM 694 O O . ASP A 1 90 ? 11.133 3.410 -3.947 1.00 85.31 90 ASP A O 1
ATOM 698 N N . SER A 1 91 ? 9.528 1.929 -3.417 1.00 85.31 91 SER A N 1
ATOM 699 C CA . SER A 1 91 ? 8.810 1.976 -4.689 1.00 85.31 91 SER A CA 1
ATOM 700 C C . SER A 1 91 ? 7.333 2.321 -4.504 1.00 85.31 91 SER A C 1
ATOM 702 O O . SER A 1 91 ? 6.619 1.714 -3.698 1.00 85.31 91 SER A O 1
ATOM 704 N N . LEU A 1 92 ? 6.842 3.259 -5.319 1.00 86.31 92 LEU A N 1
ATOM 705 C CA . LEU A 1 92 ? 5.423 3.616 -5.383 1.00 86.31 92 LEU A CA 1
ATOM 706 C C . LEU A 1 92 ? 4.551 2.423 -5.814 1.00 86.31 92 LEU A C 1
ATOM 708 O O . LEU A 1 92 ? 3.441 2.245 -5.310 1.00 86.31 92 LEU A O 1
ATOM 712 N N . ALA A 1 93 ? 5.069 1.575 -6.708 1.00 87.81 93 ALA A N 1
ATOM 713 C CA . ALA A 1 93 ? 4.363 0.387 -7.188 1.00 87.81 93 ALA A CA 1
ATOM 714 C C . ALA A 1 93 ? 4.110 -0.617 -6.053 1.00 87.81 93 ALA A C 1
ATOM 716 O O . ALA A 1 93 ? 3.027 -1.195 -5.956 1.00 87.81 93 ALA A O 1
ATOM 717 N N . SER A 1 94 ? 5.077 -0.762 -5.147 1.00 88.81 94 SER A N 1
ATOM 718 C CA . SER A 1 94 ? 4.974 -1.644 -3.983 1.00 88.81 94 SER A CA 1
ATOM 719 C C . SER A 1 94 ? 3.915 -1.163 -2.983 1.00 88.81 94 SER A C 1
ATOM 721 O O . SER A 1 94 ? 3.200 -1.980 -2.400 1.00 88.81 94 SER A O 1
ATOM 723 N N . ILE A 1 95 ? 3.723 0.154 -2.846 1.00 91.81 95 ILE A N 1
ATOM 724 C CA . ILE A 1 95 ? 2.671 0.740 -1.995 1.00 91.81 95 ILE A CA 1
ATOM 725 C C . ILE A 1 95 ? 1.264 0.452 -2.543 1.00 91.81 95 ILE A C 1
ATOM 727 O O . ILE A 1 95 ? 0.356 0.162 -1.760 1.00 91.81 95 ILE A O 1
ATOM 731 N N . TRP A 1 96 ? 1.079 0.504 -3.868 1.00 91.81 96 TRP A N 1
ATOM 732 C CA . TRP A 1 96 ? -0.234 0.412 -4.524 1.00 91.81 96 TRP A CA 1
ATOM 733 C C . TRP A 1 96 ? -1.034 -0.838 -4.140 1.00 91.81 96 TRP A C 1
ATOM 735 O O . TRP A 1 96 ? -2.248 -0.764 -3.937 1.00 91.81 96 TRP A O 1
ATOM 745 N N . LEU A 1 97 ? -0.379 -1.997 -4.022 1.00 92.25 97 LEU A N 1
ATOM 746 C CA . LEU A 1 97 ? -1.088 -3.236 -3.695 1.00 92.25 97 LEU A CA 1
ATOM 747 C C . LEU A 1 97 ? -1.708 -3.161 -2.294 1.00 92.25 97 LEU A C 1
ATOM 749 O O . LEU A 1 97 ? -2.881 -3.483 -2.106 1.00 92.25 97 LEU A O 1
ATOM 753 N N . PHE A 1 98 ? -0.924 -2.729 -1.307 1.00 92.75 98 PHE A N 1
ATOM 754 C CA . PHE A 1 98 ? -1.363 -2.709 0.085 1.00 92.75 98 PHE A CA 1
ATOM 755 C C . PHE A 1 98 ? -2.330 -1.567 0.383 1.00 92.75 98 PHE A C 1
ATOM 757 O O . PHE A 1 98 ? -3.240 -1.758 1.190 1.00 92.75 98 PHE A O 1
ATOM 764 N N . SER A 1 99 ? -2.189 -0.417 -0.281 1.00 93.62 99 SER A N 1
ATOM 765 C CA . SER A 1 99 ? -3.146 0.680 -0.136 1.00 93.62 99 SER A CA 1
ATOM 766 C C . SER A 1 99 ? -4.527 0.295 -0.667 1.00 93.62 99 SER A C 1
ATOM 768 O O . SER A 1 99 ? -5.514 0.467 0.046 1.00 93.62 99 SER A O 1
ATOM 770 N N . ASN A 1 100 ? -4.612 -0.320 -1.851 1.00 93.19 100 ASN A N 1
ATOM 771 C CA . ASN A 1 100 ? -5.889 -0.789 -2.396 1.00 93.19 100 ASN A CA 1
ATOM 772 C C . ASN A 1 100 ? -6.515 -1.898 -1.554 1.00 93.19 100 ASN A C 1
ATOM 774 O O . ASN A 1 100 ? -7.719 -1.871 -1.313 1.00 93.19 100 ASN A O 1
ATOM 778 N N . LEU A 1 101 ? -5.715 -2.857 -1.077 1.00 93.12 101 LEU A N 1
ATOM 779 C CA . LEU A 1 101 ? -6.226 -3.911 -0.199 1.00 93.12 101 LEU A CA 1
ATOM 780 C C . LEU A 1 101 ? -6.756 -3.348 1.123 1.00 93.12 101 LEU A C 1
ATOM 782 O O . LEU A 1 101 ? -7.777 -3.826 1.613 1.00 93.12 101 LEU A O 1
ATOM 786 N N . LEU A 1 102 ? -6.086 -2.343 1.695 1.00 93.44 102 LEU A N 1
ATOM 787 C CA . LEU A 1 102 ? -6.547 -1.683 2.914 1.00 93.44 102 LEU A CA 1
ATOM 788 C C . LEU A 1 102 ? -7.892 -0.987 2.682 1.00 93.44 102 LEU A C 1
ATOM 790 O O . LEU A 1 102 ? -8.822 -1.214 3.454 1.00 93.44 102 LEU A O 1
ATOM 794 N N . ILE A 1 103 ? -8.004 -0.199 1.609 1.00 93.19 103 ILE A N 1
ATOM 795 C CA . ILE A 1 103 ? -9.250 0.486 1.240 1.00 93.19 103 ILE A CA 1
ATOM 796 C C . ILE A 1 103 ? -10.362 -0.544 1.028 1.00 93.19 103 ILE A C 1
ATOM 798 O O . ILE A 1 103 ? -11.405 -0.451 1.664 1.00 93.19 103 ILE A O 1
ATOM 802 N N . GLU A 1 104 ? -10.121 -1.580 0.220 1.00 92.75 104 GLU A N 1
ATOM 803 C CA . GLU A 1 104 ? -11.112 -2.620 -0.070 1.00 92.75 104 GLU A CA 1
ATOM 804 C C . GLU A 1 104 ? -11.635 -3.298 1.206 1.00 92.75 104 GLU A C 1
ATOM 806 O O . GLU A 1 104 ? -12.846 -3.418 1.396 1.00 92.75 104 GLU A O 1
ATOM 811 N N . ARG A 1 105 ? -10.741 -3.734 2.100 1.00 92.19 105 ARG A N 1
ATOM 812 C CA . ARG A 1 105 ? -11.126 -4.464 3.320 1.00 92.19 105 ARG A CA 1
ATOM 813 C C . ARG A 1 105 ? -11.845 -3.575 4.331 1.00 92.19 105 ARG A C 1
ATOM 815 O O . ARG A 1 105 ? -12.776 -4.024 5.003 1.00 92.19 105 ARG A O 1
ATOM 822 N N . LEU A 1 106 ? -11.436 -2.316 4.445 1.00 91.56 106 LEU A N 1
ATOM 823 C CA . LEU A 1 106 ? -12.071 -1.368 5.356 1.00 91.56 106 LEU A CA 1
ATOM 824 C C . LEU A 1 106 ? -13.436 -0.916 4.834 1.00 91.56 106 LEU A C 1
ATOM 826 O O . LEU A 1 106 ? -14.397 -0.936 5.601 1.00 91.56 106 LEU A O 1
ATOM 830 N N . SER A 1 107 ? -13.557 -0.626 3.538 1.00 90.38 107 SER A N 1
ATOM 831 C CA . SER A 1 107 ? -14.837 -0.291 2.903 1.00 90.38 107 SER A CA 1
ATOM 832 C C . SER A 1 107 ? -15.819 -1.469 2.899 1.00 90.38 107 SER A C 1
ATOM 834 O O . SER A 1 107 ? -17.027 -1.257 2.955 1.00 90.38 107 SER A O 1
ATOM 836 N N . ALA A 1 108 ? -15.331 -2.715 2.880 1.00 88.62 108 ALA A N 1
ATOM 837 C CA . ALA A 1 108 ? -16.181 -3.902 2.997 1.00 88.62 108 ALA A CA 1
ATOM 838 C C . ALA A 1 108 ? -16.741 -4.114 4.415 1.00 88.62 108 ALA A C 1
ATOM 840 O O . ALA A 1 108 ? -17.835 -4.653 4.570 1.00 88.62 108 ALA A O 1
ATOM 841 N N . SER A 1 109 ? -15.998 -3.716 5.452 1.00 82.25 109 SER A N 1
ATOM 842 C CA . SER A 1 109 ? -16.420 -3.886 6.849 1.00 82.25 109 SER A CA 1
ATOM 843 C C . SER A 1 109 ? -17.225 -2.702 7.385 1.00 82.25 109 SER A C 1
ATOM 845 O O . SER A 1 109 ? -18.025 -2.870 8.306 1.00 82.25 109 SER A O 1
ATOM 847 N N . SER A 1 110 ? -17.046 -1.503 6.824 1.00 81.00 110 SER A N 1
ATOM 848 C CA . SER A 1 110 ? -17.789 -0.312 7.228 1.00 81.00 110 SER A CA 1
ATOM 849 C C . SER A 1 110 ? -17.734 0.795 6.166 1.00 81.00 110 SER A C 1
ATOM 851 O O . SER A 1 110 ? -16.824 0.842 5.349 1.00 81.00 110 SER A O 1
ATOM 853 N N . SER A 1 111 ? -18.681 1.737 6.202 1.00 85.12 111 SER A N 1
ATOM 854 C CA . SER A 1 111 ? -18.693 2.927 5.331 1.00 85.12 111 SER A CA 1
ATOM 855 C C . SER A 1 111 ? -17.588 3.935 5.694 1.00 85.12 111 SER A C 1
ATOM 857 O O . SER A 1 111 ? -17.850 4.915 6.388 1.00 85.12 111 SER A O 1
ATOM 859 N N . ILE A 1 112 ? -16.337 3.633 5.352 1.00 89.12 112 ILE A N 1
ATOM 860 C CA . ILE A 1 112 ? -15.176 4.508 5.572 1.00 89.12 112 ILE A CA 1
ATOM 861 C C . ILE A 1 112 ? -14.855 5.250 4.284 1.00 89.12 112 ILE A C 1
ATOM 863 O O . ILE A 1 112 ? -14.750 4.624 3.229 1.00 89.12 112 ILE A O 1
ATOM 867 N N . ASP A 1 113 ? -14.624 6.552 4.423 1.00 89.19 113 ASP A N 1
ATOM 868 C CA . ASP A 1 113 ? -14.087 7.395 3.362 1.00 89.19 113 ASP A CA 1
ATOM 869 C C . ASP A 1 113 ? -12.609 7.672 3.630 1.00 89.19 113 ASP A C 1
ATOM 871 O O . ASP A 1 113 ? -12.187 7.826 4.784 1.00 89.19 113 ASP A O 1
ATOM 875 N N . PHE A 1 114 ? -11.832 7.720 2.550 1.00 90.69 114 PHE A N 1
ATOM 876 C CA . PHE A 1 114 ? -10.396 7.961 2.590 1.00 90.69 114 PHE A CA 1
ATOM 877 C C . PHE A 1 114 ? -10.051 9.239 1.840 1.00 90.69 114 PHE A C 1
ATOM 879 O O . PHE A 1 114 ? -10.468 9.437 0.701 1.00 90.69 114 PHE A O 1
ATOM 886 N N . GLU A 1 115 ? -9.218 10.064 2.460 1.00 91.38 115 GLU A N 1
ATOM 887 C CA . GLU A 1 115 ? -8.668 11.280 1.867 1.00 91.38 115 GLU A CA 1
ATOM 888 C C . GLU A 1 115 ? -7.143 11.229 1.910 1.00 91.38 115 GLU A C 1
ATOM 890 O O . GLU A 1 115 ? -6.551 10.610 2.794 1.00 91.38 115 GLU A O 1
ATOM 895 N N . PHE A 1 116 ? -6.468 11.887 0.971 1.00 91.38 116 PHE A N 1
ATOM 896 C CA . PHE A 1 116 ? -5.012 11.981 1.031 1.00 91.38 116 PHE A CA 1
ATOM 897 C C . PHE A 1 116 ? -4.598 12.942 2.146 1.00 91.38 116 PHE A C 1
ATOM 899 O O . PHE A 1 116 ? -4.972 14.111 2.161 1.00 91.38 116 PHE A O 1
ATOM 906 N N . GLY A 1 117 ? -3.827 12.428 3.103 1.00 84.94 117 GLY A N 1
ATOM 907 C CA . GLY A 1 117 ? -3.380 13.182 4.269 1.00 84.94 117 GLY A CA 1
ATOM 908 C C . GLY A 1 117 ? -2.125 14.021 4.034 1.00 84.94 117 GLY A C 1
ATOM 909 O O . GLY A 1 117 ? -1.857 14.891 4.859 1.00 84.94 117 GLY A O 1
ATOM 910 N N . ASP A 1 118 ? -1.386 13.731 2.959 1.00 86.50 118 ASP A N 1
ATOM 911 C CA . ASP A 1 118 ? -0.174 14.415 2.497 1.00 86.50 118 ASP A CA 1
ATOM 912 C C . ASP A 1 118 ? -0.259 14.592 0.960 1.00 86.50 118 ASP A C 1
ATOM 914 O O . ASP A 1 118 ? -0.996 13.841 0.309 1.00 86.50 118 ASP A O 1
ATOM 918 N N . PRO A 1 119 ? 0.479 15.544 0.352 1.00 86.44 119 PRO A N 1
ATOM 919 C CA . PRO A 1 119 ? 0.556 15.682 -1.102 1.00 86.44 119 PRO A CA 1
ATOM 920 C C . PRO A 1 119 ? 1.024 14.393 -1.786 1.00 86.44 119 PRO A C 1
ATOM 922 O O . PRO A 1 119 ? 1.861 13.663 -1.254 1.00 86.44 119 PRO A O 1
ATOM 925 N N . LEU A 1 120 ? 0.511 14.131 -2.990 1.00 86.44 120 LEU A N 1
ATOM 926 C CA . LEU A 1 120 ? 0.923 12.964 -3.767 1.00 86.44 120 LEU A CA 1
ATOM 927 C C . LEU A 1 120 ? 2.411 13.064 -4.157 1.00 86.44 120 LEU A C 1
ATOM 929 O O . LEU A 1 120 ? 2.859 14.147 -4.547 1.00 86.44 120 LEU A O 1
ATOM 933 N N . PRO A 1 121 ? 3.172 11.952 -4.117 1.00 86.38 121 PRO A N 1
ATOM 934 C CA . PRO A 1 121 ? 4.580 11.912 -4.513 1.00 86.38 121 PRO A CA 1
ATOM 935 C C . PRO A 1 121 ? 4.729 11.956 -6.046 1.00 86.38 121 PRO A C 1
ATOM 937 O O . PRO A 1 121 ? 5.151 10.996 -6.688 1.00 86.38 121 PRO A O 1
ATOM 940 N N . LEU A 1 122 ? 4.334 13.076 -6.659 1.00 88.56 122 LEU A N 1
ATOM 941 C CA . LEU A 1 122 ? 4.317 13.236 -8.117 1.00 88.56 122 LEU A CA 1
ATOM 942 C C . LEU A 1 122 ? 5.721 13.206 -8.726 1.00 88.56 122 LEU A C 1
ATOM 944 O O . LEU A 1 122 ? 5.886 12.698 -9.829 1.00 88.56 122 LEU A O 1
ATOM 948 N N . ASN A 1 123 ? 6.731 13.698 -8.005 1.00 88.12 123 ASN A N 1
ATOM 949 C CA . ASN A 1 123 ? 8.120 13.650 -8.467 1.00 88.12 123 ASN A CA 1
ATOM 950 C C . ASN A 1 123 ? 8.593 12.202 -8.664 1.00 88.12 123 ASN A C 1
ATOM 952 O O . ASN A 1 123 ? 9.124 11.867 -9.721 1.00 88.12 123 ASN A O 1
ATOM 956 N N . ASP A 1 124 ? 8.329 11.331 -7.685 1.00 85.25 124 ASP A N 1
ATOM 957 C CA . ASP A 1 124 ? 8.676 9.909 -7.767 1.00 85.25 124 ASP A CA 1
ATOM 958 C C . ASP A 1 124 ? 7.913 9.238 -8.916 1.00 85.25 124 ASP A C 1
ATOM 960 O O . ASP A 1 124 ? 8.492 8.493 -9.705 1.00 85.25 124 ASP A O 1
ATOM 964 N N . TYR A 1 125 ? 6.626 9.564 -9.071 1.00 89.00 125 TYR A N 1
ATOM 965 C CA . TYR A 1 125 ? 5.805 9.070 -10.175 1.00 89.00 125 TYR A CA 1
ATOM 966 C C . TYR A 1 125 ? 6.372 9.446 -11.555 1.00 89.00 125 TYR A C 1
ATOM 968 O O . TYR A 1 125 ? 6.531 8.567 -12.404 1.00 89.00 125 TYR A O 1
ATOM 976 N N . PHE A 1 1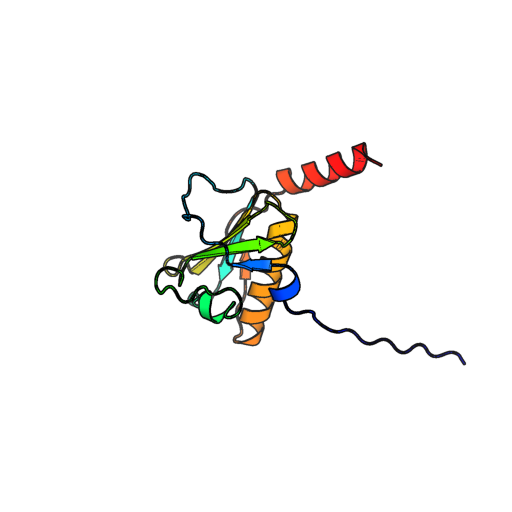26 ? 6.714 10.719 -11.785 1.00 92.06 126 PHE A N 1
ATOM 977 C CA . PHE A 1 126 ? 7.262 11.163 -13.071 1.00 92.06 126 PHE A CA 1
ATOM 978 C C . PHE A 1 126 ? 8.647 10.574 -13.347 1.00 92.06 126 PHE A C 1
ATOM 980 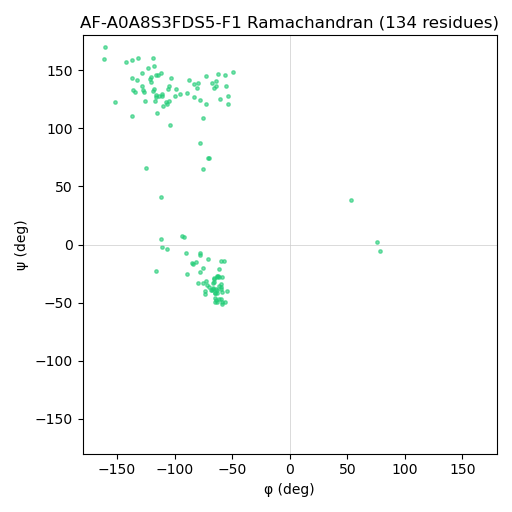O O . PHE A 1 126 ? 8.892 10.134 -14.465 1.00 92.06 126 PHE A O 1
ATOM 987 N N . SER A 1 127 ? 9.498 10.428 -12.327 1.00 89.69 127 SER A N 1
ATOM 988 C CA . SER A 1 127 ? 10.812 9.792 -12.501 1.00 89.69 127 SER A CA 1
ATOM 989 C C . SER A 1 127 ? 10.725 8.346 -13.013 1.00 89.69 127 SER A C 1
ATOM 991 O O . SER A 1 127 ? 11.561 7.910 -13.805 1.00 89.69 127 SER A O 1
ATOM 993 N N . ILE A 1 128 ? 9.688 7.598 -12.610 1.00 89.38 128 ILE A N 1
ATOM 994 C CA . ILE A 1 128 ? 9.439 6.236 -13.102 1.00 89.38 128 ILE A CA 1
ATOM 995 C C . ILE A 1 128 ? 9.027 6.266 -14.579 1.00 89.38 128 ILE A C 1
ATOM 997 O O . ILE A 1 128 ? 9.449 5.398 -15.346 1.00 89.38 128 ILE A O 1
ATOM 1001 N N . ILE A 1 129 ? 8.217 7.251 -14.980 1.00 93.19 129 ILE A N 1
ATOM 1002 C CA . ILE A 1 129 ? 7.790 7.426 -16.374 1.00 93.19 129 ILE A CA 1
ATOM 1003 C C . ILE A 1 129 ? 8.990 7.757 -17.256 1.00 93.19 129 ILE A C 1
ATOM 1005 O O . ILE A 1 129 ? 9.179 7.092 -18.273 1.00 93.19 129 ILE A O 1
ATOM 1009 N N . ASP A 1 130 ? 9.808 8.726 -16.852 1.00 95.19 130 ASP A N 1
ATOM 1010 C CA . ASP A 1 130 ? 10.990 9.147 -17.606 1.00 95.19 130 ASP A CA 1
ATOM 1011 C C . ASP A 1 130 ? 11.962 7.976 -17.777 1.00 95.19 130 ASP A C 1
ATOM 1013 O O . ASP A 1 130 ? 12.359 7.647 -18.893 1.00 95.19 130 ASP A O 1
ATOM 1017 N N . ARG A 1 131 ? 12.234 7.237 -16.694 1.00 92.12 131 ARG A N 1
ATOM 1018 C CA . ARG A 1 131 ? 13.056 6.020 -16.743 1.00 92.12 131 ARG A CA 1
ATOM 1019 C C . ARG A 1 131 ? 12.483 4.957 -17.682 1.00 92.12 131 ARG A C 1
ATOM 1021 O O . ARG A 1 131 ? 13.237 4.274 -18.369 1.00 92.12 131 ARG A O 1
ATOM 1028 N N . HIS A 1 132 ? 11.165 4.753 -17.686 1.00 94.31 132 HIS A N 1
ATOM 1029 C CA . HIS A 1 132 ? 10.533 3.803 -18.603 1.00 94.31 132 HIS A CA 1
ATOM 1030 C C . HIS A 1 132 ? 10.662 4.262 -20.058 1.00 94.31 132 HIS A C 1
ATOM 1032 O O . HIS A 1 132 ? 10.882 3.433 -20.938 1.00 94.31 132 HIS A O 1
ATOM 1038 N N . TYR A 1 133 ? 10.540 5.566 -20.302 1.00 96.25 133 TYR A N 1
ATOM 1039 C CA . TYR A 1 133 ? 10.693 6.156 -21.623 1.00 96.25 133 TYR A CA 1
ATOM 1040 C C . TYR A 1 133 ? 12.122 6.005 -22.159 1.00 96.25 133 TYR A C 1
ATOM 1042 O O . TYR A 1 133 ? 12.290 5.635 -23.312 1.00 96.25 133 TYR A O 1
ATOM 1050 N N . GLU A 1 134 ? 13.143 6.205 -21.325 1.00 96.38 134 GLU A N 1
ATOM 1051 C CA . GLU A 1 134 ? 14.557 6.041 -21.708 1.00 96.38 134 GLU A CA 1
ATOM 1052 C C . GLU A 1 134 ? 14.933 4.607 -22.108 1.00 96.38 134 GLU A C 1
ATOM 1054 O O . GLU A 1 134 ? 15.867 4.401 -22.881 1.00 96.38 134 GLU A O 1
ATOM 1059 N N . LEU A 1 135 ? 14.236 3.609 -21.562 1.00 93.94 135 LEU A N 1
ATOM 1060 C CA . LEU A 1 135 ? 14.493 2.191 -21.831 1.00 93.94 135 LEU A CA 1
ATOM 1061 C C . LEU A 1 135 ? 13.700 1.640 -23.026 1.00 93.94 135 LEU A C 1
ATOM 1063 O O . LEU A 1 135 ? 13.899 0.476 -23.386 1.00 93.94 135 LEU A O 1
ATOM 1067 N N . ARG A 1 136 ? 12.777 2.426 -23.586 1.00 86.88 136 ARG A N 1
ATOM 1068 C CA . ARG A 1 136 ? 11.892 2.034 -24.685 1.00 86.88 136 ARG A CA 1
ATOM 1069 C C . ARG A 1 136 ? 12.476 2.405 -26.043 1.00 86.88 136 ARG A C 1
ATOM 1071 O O . ARG A 1 136 ? 12.292 1.579 -26.965 1.00 86.88 136 ARG A O 1
#

Solvent-accessible surface area (backbone atoms only — not comparable to full-atom values): 8205 Å² total; per-residue (Å²): 138,90,84,86,87,85,86,86,83,89,79,68,64,74,79,50,36,44,57,43,98,64,84,92,47,84,89,73,58,33,82,34,58,51,35,35,29,40,83,51,82,59,72,49,48,42,76,76,37,55,92,49,46,87,82,57,82,87,38,43,44,45,48,38,35,29,40,71,99,51,89,60,49,38,38,40,36,48,38,69,90,72,20,32,41,36,38,30,12,74,42,66,75,66,43,51,60,56,54,51,50,47,51,52,55,46,46,72,74,39,99,58,56,76,43,75,66,51,79,78,60,56,68,64,54,49,54,53,50,52,54,53,58,77,75,106

Organism: NCBI:txid392030

Radius of gyration: 16.78 Å; Cα contacts (8 Å, |Δi|>4): 198; chains: 1; bounding box: 39×32×54 Å

Sequence (136 aa):
ICHTIQKSYKLPVKLVARSYQQPISATIAGQCKITLGANKPVTDLSRVFPELSTGDSNQQQGLTVRFYGSVENVSILASSKSQKYRFQSDSLASIWLFSNLLIERLSASSSIDFEFGDPLPLNDYFSIIDRHYELR

Nearest PDB structures (foldseek):
  3dpt-assembly1_A  TM=6.178E-01  e=3.223E-03  Chlorobaculum tepidum
  3dpu-assembly1_A  TM=5.707E-01  e=2.863E-02  Chlorobaculum tepidum
  1ais-assembly1_A  TM=4.305E-01  e=1.252E-01  Pyrococcus woesei
  2n4b-assembly1_A  TM=6.136E-01  e=3.220E+00  Cupriavidus metallidurans CH34

Foldseek 3Di:
DDDDDDDDDDDDPLVWKEFDDDPPDPVPFAPAKWKKAKPDFWFFVCVLCVRRDPPDPVCRFKTKMDTPPDPKIWIWGQDRVRNMIMITINAPVVRVVVVVSSCVSVVVVDVMDIDTPDDHPVVRVVVVVVVVVVVD

Mean predicted aligned error: 6.7 Å

pLDDT: mean 84.86, std 11.9, range [40.0, 96.38]

InterPro domains:
  IPR026511 Parathyroid hormone-responsive B1 [PTHR20991] (3-136)
  IPR055362 PTHB1, platform domain [PF23337] (12-111)